Protein AF-L1J3K3-F1 (afdb_monomer_lite)

Secondary structure (DSSP, 8-state):
-HHHHHHHHHHH-TT-HHHHHHHHHHHHHHTTSHHHHHHHHHTTHHHHHHHHHHHTTT-HHHHHHHHHHHHHHHSSHHHHHHHHHTTHHHHHHHHHHHTTT-HHHHHHHHHHHHH-

Organism: Guillardia theta (strain CCMP2712) (NCBI:txid905079)

Structure (mmCIF, N/CA/C/O backbone):
data_AF-L1J3K3-F1
#
_entry.id   AF-L1J3K3-F1
#
loop_
_atom_site.group_PDB
_atom_site.id
_atom_site.type_symbol
_atom_site.label_atom_id
_atom_site.label_alt_id
_atom_site.label_comp_id
_atom_site.label_asym_id
_atom_site.label_entity_id
_atom_site.label_seq_id
_atom_site.pdbx_PDB_ins_code
_atom_site.Cartn_x
_atom_site.Cartn_y
_atom_site.Cartn_z
_atom_site.occupancy
_atom_site.B_iso_or_equiv
_atom_site.auth_seq_id
_atom_site.auth_comp_id
_atom_site.auth_asym_id
_atom_site.auth_atom_id
_atom_site.pdbx_PDB_model_num
ATOM 1 N N . GLY A 1 1 ? 3.357 10.739 -15.891 1.00 88.94 1 GLY A N 1
ATOM 2 C CA . GLY A 1 1 ? 2.806 9.642 -16.712 1.00 88.94 1 GLY A CA 1
ATOM 3 C C . GLY A 1 1 ? 1.614 9.034 -15.994 1.00 88.94 1 GLY A C 1
ATOM 4 O O . GLY A 1 1 ? 1.078 9.678 -15.102 1.00 88.94 1 GLY A O 1
ATOM 5 N N . GLY A 1 2 ? 1.170 7.833 -16.386 1.00 94.62 2 GLY A N 1
ATOM 6 C CA . GLY A 1 2 ? -0.031 7.211 -15.804 1.00 94.62 2 GLY A CA 1
ATOM 7 C C . GLY A 1 2 ? 0.090 6.905 -14.305 1.00 94.62 2 GLY A C 1
ATOM 8 O O . GLY A 1 2 ? -0.817 7.235 -13.551 1.00 94.62 2 GLY A O 1
ATOM 9 N N . ILE A 1 3 ? 1.225 6.347 -13.866 1.00 97.38 3 ILE A N 1
ATOM 10 C CA . ILE A 1 3 ? 1.494 6.057 -12.444 1.00 97.38 3 ILE A CA 1
ATOM 11 C C . ILE A 1 3 ? 1.494 7.349 -11.624 1.00 97.38 3 ILE A C 1
ATOM 13 O O . ILE A 1 3 ? 0.835 7.429 -10.593 1.00 97.38 3 ILE A O 1
ATOM 17 N N . GLU A 1 4 ? 2.194 8.373 -12.107 1.00 97.88 4 GLU A N 1
ATOM 18 C CA . GLU A 1 4 ? 2.329 9.646 -11.406 1.00 97.88 4 GLU A CA 1
ATOM 19 C C . GLU A 1 4 ? 0.966 10.345 -11.266 1.00 97.88 4 GLU A C 1
ATOM 21 O O . GLU A 1 4 ? 0.658 10.848 -10.192 1.00 97.88 4 GLU A O 1
ATOM 26 N N . ALA A 1 5 ? 0.111 10.284 -12.297 1.00 98.38 5 ALA A N 1
ATOM 27 C CA . ALA A 1 5 ? -1.246 10.833 -12.246 1.00 98.38 5 ALA A CA 1
ATOM 28 C C . ALA A 1 5 ? -2.157 10.091 -11.248 1.00 98.38 5 ALA A C 1
ATOM 30 O O . ALA A 1 5 ? -2.975 10.718 -10.578 1.00 98.38 5 ALA A O 1
ATOM 31 N N . ILE A 1 6 ? -2.014 8.765 -11.117 1.00 98.38 6 ILE A N 1
ATOM 32 C CA . ILE A 1 6 ? -2.757 7.978 -10.117 1.00 98.38 6 ILE A CA 1
ATOM 33 C C . ILE A 1 6 ? -2.329 8.383 -8.703 1.00 98.38 6 ILE A C 1
ATOM 35 O O . ILE A 1 6 ? -3.179 8.660 -7.859 1.00 98.38 6 ILE A O 1
ATOM 39 N N . VAL A 1 7 ? -1.018 8.449 -8.454 1.00 98.62 7 VAL A N 1
ATOM 40 C CA . VAL A 1 7 ? -0.475 8.836 -7.144 1.00 98.62 7 VAL A CA 1
ATOM 41 C C . VAL A 1 7 ? -0.864 10.275 -6.796 1.00 98.62 7 VAL A C 1
ATOM 43 O O . VAL A 1 7 ? -1.255 10.555 -5.664 1.00 98.62 7 VAL A O 1
ATOM 46 N N . GLU A 1 8 ? -0.821 11.186 -7.767 1.00 98.50 8 GLU A N 1
ATOM 47 C CA . GLU A 1 8 ? -1.282 12.562 -7.595 1.00 98.50 8 GLU A CA 1
ATOM 48 C C . GLU A 1 8 ? -2.773 12.622 -7.242 1.00 98.50 8 GLU A C 1
ATOM 50 O O . GLU A 1 8 ? -3.138 13.291 -6.279 1.00 98.50 8 GLU A O 1
ATOM 55 N N . ALA A 1 9 ? -3.633 11.869 -7.935 1.00 98.62 9 ALA A N 1
ATOM 56 C CA . ALA A 1 9 ? -5.056 11.810 -7.607 1.00 98.62 9 ALA A CA 1
ATOM 57 C C . ALA A 1 9 ? -5.302 11.293 -6.178 1.00 98.62 9 ALA A C 1
ATOM 59 O O . ALA A 1 9 ? -6.113 11.866 -5.450 1.00 98.62 9 ALA A O 1
ATOM 60 N N . MET A 1 10 ? -4.576 10.261 -5.736 1.00 98.62 10 MET A N 1
ATOM 61 C CA . MET A 1 10 ? -4.660 9.778 -4.351 1.00 98.62 10 MET A CA 1
ATOM 62 C C . MET A 1 10 ? -4.250 10.860 -3.340 1.00 98.62 10 MET A C 1
ATOM 64 O O . MET A 1 10 ? -4.893 10.994 -2.302 1.00 98.62 10 MET A O 1
ATOM 68 N N . ARG A 1 11 ? 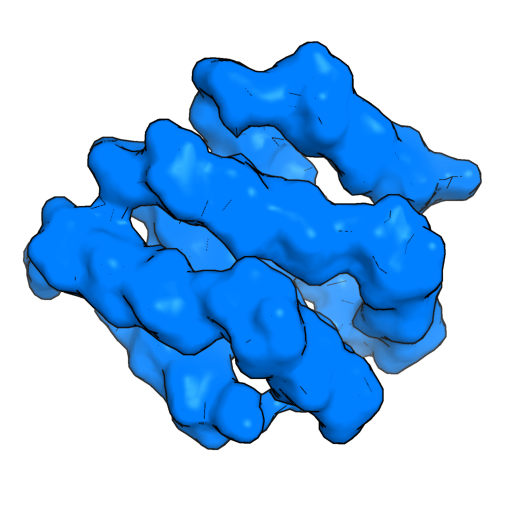-3.233 11.674 -3.646 1.00 98.50 11 ARG A N 1
ATOM 69 C CA . ARG A 1 11 ? -2.803 12.786 -2.778 1.00 98.50 11 ARG A CA 1
ATOM 70 C C . ARG A 1 11 ? -3.761 13.975 -2.786 1.00 98.50 11 ARG A C 1
ATOM 72 O O . ARG A 1 11 ? -3.915 14.619 -1.755 1.00 98.50 11 ARG A O 1
ATOM 79 N N . LEU A 1 12 ? -4.382 14.281 -3.926 1.00 98.56 12 LEU A N 1
ATOM 80 C CA . LEU A 1 12 ? -5.339 15.386 -4.063 1.00 98.56 12 LEU A CA 1
ATOM 81 C C . LEU A 1 12 ? -6.679 15.086 -3.387 1.00 98.56 12 LEU A C 1
ATOM 83 O O . LEU A 1 12 ? -7.357 16.006 -2.936 1.00 98.56 12 LEU A O 1
ATOM 87 N N . TYR A 1 13 ? -7.051 13.809 -3.295 1.00 98.44 13 TYR A N 1
ATOM 88 C CA . TYR A 1 13 ? -8.307 13.374 -2.691 1.00 98.44 13 TYR A CA 1
ATOM 89 C C . TYR A 1 13 ? -8.068 12.369 -1.552 1.00 98.44 13 TYR A C 1
ATOM 91 O O . TYR A 1 13 ? -8.561 11.234 -1.610 1.00 98.44 13 TYR A O 1
ATOM 99 N N . PRO A 1 14 ? -7.333 12.768 -0.496 1.00 98.25 14 PRO A N 1
ATOM 100 C CA . PRO A 1 14 ? -6.921 11.861 0.571 1.00 98.25 14 PRO A CA 1
ATOM 101 C C . PRO A 1 14 ? -8.118 11.320 1.360 1.00 98.25 14 PRO A C 1
ATOM 103 O O . PRO A 1 14 ? -8.094 10.176 1.802 1.00 98.25 14 PRO A O 1
ATOM 106 N N . ASP A 1 15 ? -9.203 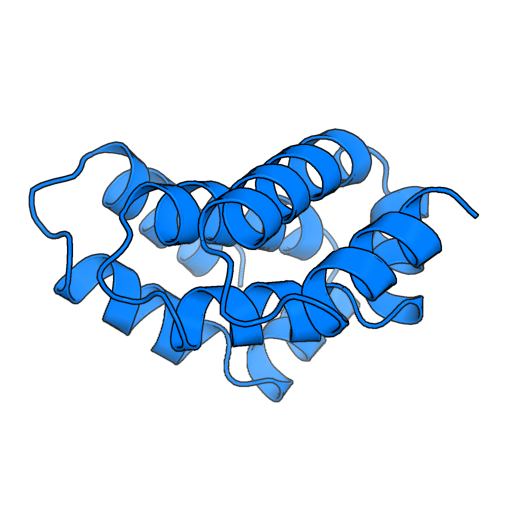12.091 1.465 1.00 98.25 15 ASP A N 1
ATOM 107 C CA . ASP A 1 15 ? -10.404 11.725 2.227 1.00 98.25 15 ASP A CA 1
ATOM 108 C C . ASP A 1 15 ? -11.443 10.951 1.395 1.00 98.25 15 ASP A C 1
ATOM 110 O O . ASP A 1 15 ? -12.472 10.514 1.909 1.00 98.25 15 ASP A O 1
ATOM 114 N N . SER A 1 16 ? -11.191 10.736 0.099 1.00 98.62 16 SER A N 1
ATOM 115 C CA . SER A 1 16 ? -12.088 9.964 -0.765 1.00 98.62 16 SER A CA 1
ATOM 116 C C . SER A 1 16 ? -11.718 8.484 -0.748 1.00 98.62 16 SER A C 1
ATOM 118 O O . SER A 1 16 ? -10.881 8.034 -1.532 1.00 98.62 16 SER A O 1
ATOM 120 N N . ALA A 1 17 ? -12.391 7.699 0.098 1.00 98.31 17 ALA A N 1
ATOM 121 C CA . ALA A 1 17 ? -12.177 6.251 0.187 1.00 98.31 17 ALA A CA 1
ATOM 122 C C . ALA A 1 17 ? -12.301 5.544 -1.178 1.00 98.31 17 ALA A C 1
ATOM 124 O O . ALA A 1 17 ? -11.550 4.618 -1.478 1.00 98.31 17 ALA A O 1
ATOM 125 N N . SER A 1 18 ? -13.209 6.007 -2.045 1.00 98.50 18 SER A N 1
ATOM 126 C CA . SER A 1 18 ? -13.365 5.477 -3.404 1.00 98.50 18 SER A CA 1
ATOM 127 C C . SER A 1 18 ? -12.128 5.709 -4.271 1.00 98.50 18 SER A C 1
ATOM 129 O O . SER A 1 18 ? -11.722 4.794 -4.986 1.00 98.50 18 SER A O 1
ATOM 131 N N . ILE A 1 19 ? -11.517 6.898 -4.202 1.00 98.56 19 ILE A N 1
ATOM 132 C CA . ILE A 1 19 ? -10.289 7.203 -4.951 1.00 98.56 19 ILE A CA 1
ATOM 133 C C . ILE A 1 19 ? -9.116 6.411 -4.381 1.00 98.56 19 ILE A C 1
ATOM 135 O O . ILE A 1 19 ? -8.385 5.809 -5.160 1.00 98.56 19 ILE A O 1
ATOM 139 N N . GLN A 1 20 ? -8.982 6.328 -3.054 1.00 98.75 20 GLN A N 1
ATOM 140 C CA . GLN A 1 20 ? -7.924 5.529 -2.428 1.00 98.75 20 GLN A CA 1
ATOM 141 C C . GLN A 1 20 ? -8.025 4.054 -2.828 1.00 98.75 20 GLN A C 1
ATOM 143 O O . GLN A 1 20 ? -7.058 3.467 -3.304 1.00 98.75 20 GLN A O 1
ATOM 148 N N . ARG A 1 21 ? -9.223 3.466 -2.740 1.00 98.56 21 ARG A N 1
ATOM 149 C CA . ARG A 1 21 ? -9.468 2.071 -3.125 1.00 98.56 21 ARG A CA 1
ATOM 150 C C . ARG A 1 21 ? -9.157 1.809 -4.602 1.00 98.56 21 ARG A C 1
ATOM 152 O O . ARG A 1 21 ? -8.508 0.816 -4.924 1.00 98.56 21 ARG A O 1
ATOM 159 N N . LEU A 1 22 ? -9.629 2.672 -5.506 1.00 98.38 22 LEU A N 1
ATOM 160 C CA . LEU A 1 22 ? -9.378 2.528 -6.946 1.00 98.38 22 LEU A CA 1
ATOM 161 C C . LEU A 1 22 ? -7.902 2.750 -7.295 1.00 98.38 22 LEU A C 1
ATOM 163 O O . LEU A 1 22 ? -7.362 2.022 -8.128 1.00 98.38 22 LEU A O 1
ATOM 167 N N . GLY A 1 23 ? -7.252 3.714 -6.643 1.00 98.44 23 GLY A N 1
ATOM 168 C CA . GLY A 1 23 ? -5.818 3.960 -6.751 1.00 98.44 23 GLY A CA 1
ATOM 169 C C . GLY A 1 23 ? -5.020 2.723 -6.352 1.00 98.44 23 GLY A C 1
ATOM 170 O O . GLY A 1 23 ? -4.283 2.191 -7.179 1.00 98.44 23 GLY A O 1
ATOM 171 N N . ASN A 1 24 ? -5.269 2.187 -5.154 1.00 98.38 24 ASN A N 1
ATOM 172 C CA . ASN A 1 24 ? -4.640 0.963 -4.652 1.00 98.38 24 ASN A CA 1
ATOM 173 C C . ASN A 1 24 ? -4.823 -0.217 -5.620 1.00 98.38 24 ASN A C 1
ATOM 175 O O . ASN A 1 24 ? -3.847 -0.847 -6.026 1.00 98.38 24 ASN A O 1
ATOM 179 N N . GLY A 1 25 ? -6.057 -0.477 -6.069 1.00 97.62 25 GLY A N 1
ATOM 180 C CA . GLY A 1 25 ? -6.338 -1.562 -7.014 1.00 97.62 25 GLY A CA 1
ATOM 181 C C . GLY A 1 25 ? -5.643 -1.386 -8.371 1.00 97.62 25 GLY A C 1
ATOM 182 O O . GLY A 1 25 ? -5.147 -2.352 -8.952 1.00 97.62 25 GLY A O 1
ATOM 183 N N . THR A 1 26 ? -5.549 -0.150 -8.868 1.00 98.06 26 THR A N 1
ATOM 184 C CA . THR A 1 26 ? -4.850 0.143 -10.128 1.00 98.06 26 THR A CA 1
ATOM 185 C C . THR A 1 26 ? -3.344 -0.049 -9.974 1.00 98.06 26 THR A C 1
ATOM 187 O O . THR A 1 26 ? -2.726 -0.709 -10.809 1.00 98.06 26 THR A O 1
ATOM 190 N N . LEU A 1 27 ? -2.754 0.465 -8.891 1.00 97.94 27 LEU A N 1
ATOM 191 C CA . LEU A 1 27 ? -1.328 0.314 -8.606 1.00 97.94 27 LEU A CA 1
ATOM 192 C C . LEU A 1 27 ? -0.947 -1.159 -8.433 1.00 97.94 27 LEU A C 1
ATOM 194 O O . LEU A 1 27 ? 0.008 -1.593 -9.070 1.00 97.94 27 LEU A O 1
ATOM 198 N N . ARG A 1 28 ? -1.739 -1.950 -7.696 1.00 97.44 28 ARG A N 1
ATOM 199 C CA . ARG A 1 28 ? -1.567 -3.410 -7.580 1.00 97.44 28 ARG A CA 1
ATOM 200 C C . ARG A 1 28 ? -1.448 -4.090 -8.946 1.00 97.44 28 ARG A C 1
ATOM 202 O O . ARG A 1 28 ? -0.583 -4.941 -9.140 1.00 97.44 28 ARG A O 1
ATOM 209 N N . ASN A 1 29 ? -2.323 -3.740 -9.889 1.00 96.75 29 ASN A N 1
ATOM 210 C CA . ASN A 1 29 ? -2.318 -4.346 -11.221 1.00 96.75 29 ASN A CA 1
ATOM 211 C C . ASN A 1 29 ? -1.091 -3.928 -12.044 1.00 96.75 29 ASN A C 1
ATOM 213 O O . ASN A 1 29 ? -0.582 -4.717 -12.836 1.00 96.75 29 ASN A O 1
ATOM 217 N N . LEU A 1 30 ? -0.595 -2.704 -11.860 1.00 94.88 30 LEU A N 1
ATOM 218 C CA . LEU A 1 30 ? 0.595 -2.226 -12.564 1.00 94.88 30 LEU A CA 1
ATOM 219 C C . LEU A 1 30 ? 1.887 -2.837 -12.007 1.00 94.88 30 LEU A C 1
ATOM 221 O O . LEU A 1 30 ? 2.815 -3.075 -12.780 1.00 94.88 30 LEU A O 1
ATOM 225 N N . THR A 1 31 ? 1.943 -3.119 -10.703 1.00 95.06 31 THR A N 1
ATOM 226 C CA . THR A 1 31 ? 3.149 -3.574 -9.989 1.00 95.06 31 THR A CA 1
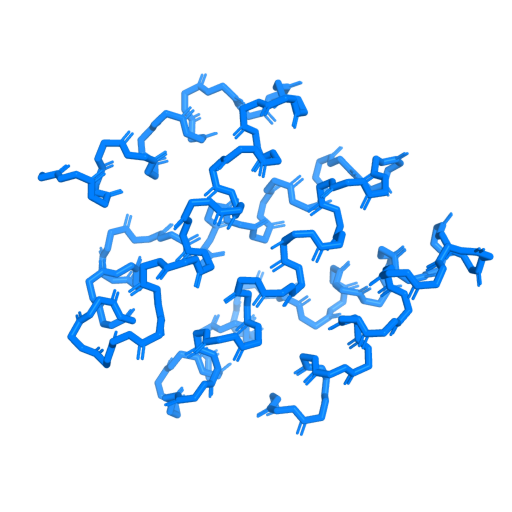ATOM 227 C C . THR A 1 31 ? 3.453 -5.066 -10.128 1.00 95.06 31 THR A C 1
ATOM 229 O O . THR A 1 31 ? 4.426 -5.541 -9.551 1.00 95.06 31 THR A O 1
ATOM 232 N N . TYR A 1 32 ? 2.716 -5.804 -10.967 1.00 92.12 32 TYR A N 1
ATOM 233 C CA . TYR A 1 32 ? 3.160 -7.122 -11.452 1.00 92.12 32 TYR A CA 1
ATOM 234 C C . TYR A 1 32 ? 4.426 -7.043 -12.324 1.00 92.12 32 TYR A C 1
ATOM 236 O O . TYR A 1 32 ? 5.095 -8.051 -12.524 1.00 92.12 32 TYR A O 1
ATOM 244 N N . ASN A 1 33 ? 4.757 -5.858 -12.849 1.00 91.19 33 ASN A N 1
ATOM 245 C CA . ASN A 1 33 ? 5.978 -5.604 -13.606 1.00 91.19 33 ASN A CA 1
ATOM 246 C C . ASN A 1 33 ? 7.017 -4.879 -12.733 1.00 91.19 33 ASN A C 1
ATOM 248 O O . ASN A 1 33 ? 6.713 -3.831 -12.160 1.00 91.19 33 ASN A O 1
ATOM 252 N N . ASP A 1 34 ? 8.251 -5.385 -12.691 1.00 88.81 34 ASP A N 1
ATOM 253 C CA . ASP A 1 34 ? 9.336 -4.838 -11.863 1.00 88.81 34 ASP A CA 1
ATOM 254 C C . ASP A 1 34 ? 9.666 -3.371 -12.168 1.00 88.81 34 ASP A C 1
ATOM 256 O O . ASP A 1 34 ? 9.870 -2.573 -11.253 1.00 88.81 34 ASP A O 1
ATOM 260 N N . VAL A 1 35 ? 9.622 -2.968 -13.442 1.00 92.75 35 VAL A N 1
ATOM 261 C CA . VAL A 1 35 ? 9.850 -1.570 -13.847 1.00 92.75 35 VAL A CA 1
ATOM 262 C C . VAL A 1 35 ? 8.798 -0.656 -13.224 1.00 92.75 35 VAL A C 1
ATOM 264 O O . VAL A 1 35 ? 9.099 0.453 -12.782 1.00 92.75 35 VAL A O 1
ATOM 267 N N . HIS A 1 36 ? 7.546 -1.110 -13.158 1.00 95.50 36 HIS A N 1
ATOM 268 C CA . HIS A 1 36 ? 6.481 -0.327 -12.546 1.00 95.50 36 HIS A CA 1
ATOM 269 C C . HIS A 1 36 ? 6.605 -0.267 -11.025 1.00 95.50 36 HIS A C 1
ATOM 271 O O . HIS A 1 36 ? 6.259 0.768 -10.464 1.00 95.50 36 HIS A O 1
ATOM 277 N N . LYS A 1 37 ? 7.145 -1.296 -10.357 1.00 96.94 37 LYS A N 1
ATOM 278 C CA . LYS A 1 37 ? 7.417 -1.242 -8.909 1.00 96.94 37 LYS A CA 1
ATOM 279 C C . LYS A 1 37 ? 8.347 -0.075 -8.566 1.00 96.94 37 LYS A C 1
ATOM 281 O O . LYS A 1 37 ? 8.005 0.744 -7.716 1.00 96.94 37 LYS A O 1
ATOM 286 N N . GLY A 1 38 ? 9.470 0.044 -9.282 1.00 96.44 38 GLY A N 1
ATOM 287 C CA . GLY A 1 38 ? 10.422 1.146 -9.104 1.00 96.44 38 GLY A CA 1
ATOM 288 C C . GLY A 1 38 ? 9.795 2.515 -9.381 1.00 96.44 38 GLY A C 1
ATOM 289 O O . GLY A 1 38 ? 9.920 3.431 -8.572 1.00 96.44 38 GLY A O 1
ATOM 290 N N . ARG A 1 39 ? 9.014 2.637 -10.463 1.00 97.44 39 ARG A N 1
ATOM 291 C CA . ARG A 1 39 ? 8.321 3.893 -10.798 1.00 97.44 39 ARG A CA 1
ATOM 292 C C . ARG A 1 39 ? 7.260 4.298 -9.778 1.00 97.44 39 ARG A C 1
ATOM 294 O O . ARG A 1 39 ? 7.095 5.485 -9.518 1.00 97.44 39 ARG A O 1
ATOM 301 N N . VAL A 1 40 ? 6.530 3.341 -9.204 1.00 98.25 40 VAL A N 1
ATOM 302 C CA . VAL A 1 40 ? 5.563 3.622 -8.132 1.00 98.25 40 VAL A CA 1
ATOM 303 C C . VAL A 1 40 ? 6.286 4.132 -6.888 1.00 98.25 40 VAL A C 1
ATOM 305 O O . VAL A 1 40 ? 5.843 5.131 -6.323 1.00 98.25 40 VAL A O 1
ATOM 308 N N . ARG A 1 41 ? 7.414 3.521 -6.497 1.00 97.88 41 ARG A N 1
ATOM 309 C CA . ARG A 1 41 ? 8.264 4.035 -5.410 1.00 97.88 41 ARG A CA 1
ATOM 310 C C . ARG A 1 41 ? 8.742 5.459 -5.705 1.00 97.88 41 ARG A C 1
ATOM 312 O O . ARG A 1 41 ? 8.552 6.338 -4.877 1.00 97.88 41 ARG A O 1
ATOM 319 N N . GLU A 1 42 ? 9.311 5.707 -6.881 1.00 97.88 42 GLU A N 1
ATOM 320 C CA . GLU A 1 42 ? 9.847 7.024 -7.268 1.00 97.88 42 GLU A CA 1
ATOM 321 C C . GLU A 1 42 ? 8.773 8.119 -7.339 1.00 97.88 42 GLU A C 1
ATOM 323 O O . GLU A 1 42 ? 9.032 9.268 -6.990 1.00 97.88 42 GLU A O 1
ATOM 328 N N . ALA A 1 43 ? 7.543 7.771 -7.727 1.00 98.12 43 ALA A N 1
ATOM 329 C CA . ALA A 1 43 ? 6.400 8.684 -7.683 1.00 98.12 43 ALA A CA 1
ATOM 330 C C . ALA A 1 43 ? 5.903 8.970 -6.246 1.00 98.12 43 ALA A C 1
ATOM 332 O O . ALA A 1 43 ? 5.051 9.841 -6.036 1.00 98.12 43 ALA A O 1
ATOM 333 N N . GLY A 1 44 ? 6.418 8.247 -5.249 1.00 98.44 44 GLY A N 1
ATOM 334 C CA . GLY A 1 44 ? 5.987 8.247 -3.852 1.00 98.44 44 GLY A CA 1
ATOM 335 C C . GLY A 1 44 ? 4.613 7.596 -3.644 1.00 98.44 44 GLY A C 1
ATOM 336 O O . GLY A 1 44 ? 3.773 8.081 -2.879 1.00 98.44 44 GLY A O 1
ATOM 337 N N . GLY A 1 45 ? 4.333 6.551 -4.424 1.00 98.69 45 GLY A N 1
ATOM 338 C CA . GLY A 1 45 ? 3.096 5.785 -4.345 1.00 98.69 45 GLY A CA 1
ATOM 339 C C . GLY A 1 45 ? 3.015 4.904 -3.100 1.00 98.69 45 GLY A C 1
ATOM 340 O O . GLY A 1 45 ? 1.915 4.695 -2.605 1.00 98.69 45 GLY A O 1
ATOM 341 N N . ILE A 1 46 ? 4.148 4.446 -2.552 1.00 98.75 46 ILE A N 1
ATOM 342 C CA . ILE A 1 46 ? 4.178 3.674 -1.295 1.00 98.75 46 ILE A CA 1
ATOM 343 C C . ILE A 1 46 ? 3.624 4.526 -0.147 1.00 98.75 46 ILE A C 1
ATOM 345 O O . ILE A 1 46 ? 2.734 4.092 0.581 1.00 98.75 46 ILE A O 1
ATOM 349 N N . GLU A 1 47 ? 4.082 5.772 -0.044 1.00 98.75 47 GLU A N 1
ATOM 350 C CA . GLU A 1 47 ? 3.601 6.759 0.917 1.00 98.75 47 GLU A CA 1
ATOM 351 C C . GLU A 1 47 ? 2.109 7.005 0.727 1.00 98.75 47 GLU A C 1
ATOM 353 O O . GLU A 1 47 ? 1.365 6.967 1.698 1.00 98.75 47 GLU A O 1
ATOM 358 N N . ALA A 1 48 ? 1.657 7.212 -0.514 1.00 98.81 48 ALA A N 1
ATOM 359 C CA . ALA A 1 48 ? 0.245 7.457 -0.800 1.00 98.81 48 ALA A CA 1
ATOM 360 C C . ALA A 1 48 ? -0.651 6.271 -0.401 1.00 98.81 48 ALA A C 1
ATOM 362 O O . ALA A 1 48 ? -1.720 6.487 0.167 1.00 98.81 48 ALA A O 1
ATOM 363 N N . ILE A 1 49 ? -0.213 5.031 -0.649 1.00 98.81 49 ILE A N 1
ATOM 364 C CA . ILE A 1 49 ? -0.952 3.825 -0.248 1.00 98.81 49 ILE A CA 1
ATOM 365 C C . ILE A 1 49 ? -1.045 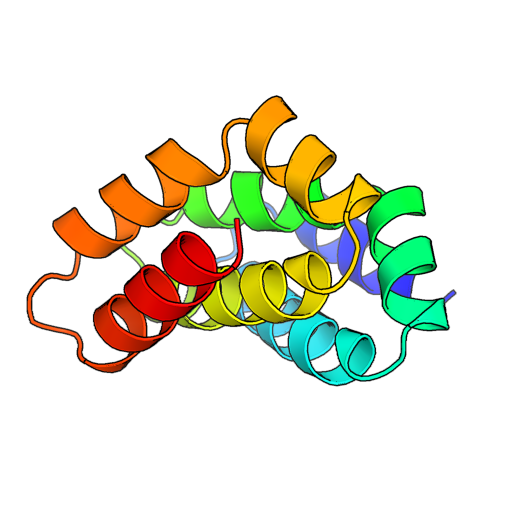3.743 1.281 1.00 98.81 49 ILE A C 1
ATOM 367 O O . ILE A 1 49 ? -2.145 3.607 1.816 1.00 98.81 49 ILE A O 1
ATOM 371 N N . VAL A 1 50 ? 0.082 3.870 1.992 1.00 98.81 50 VAL A N 1
ATOM 372 C CA . VAL A 1 50 ? 0.123 3.779 3.465 1.00 98.81 50 VAL A CA 1
ATOM 373 C C . VAL A 1 50 ? -0.694 4.899 4.115 1.00 98.81 50 VAL A C 1
ATOM 375 O O . VAL A 1 50 ? -1.446 4.665 5.058 1.00 98.81 50 VAL A O 1
ATOM 378 N N . ASP A 1 51 ? -0.598 6.115 3.586 1.00 98.69 51 ASP A N 1
ATOM 379 C CA . ASP A 1 51 ? -1.318 7.294 4.065 1.00 98.69 51 ASP A CA 1
ATOM 380 C C . ASP A 1 51 ? -2.841 7.178 3.847 1.00 98.69 51 ASP A C 1
ATOM 382 O O . ASP A 1 51 ? -3.638 7.540 4.723 1.00 98.69 51 ASP A O 1
ATOM 386 N N . GLY A 1 52 ? -3.246 6.604 2.708 1.00 98.75 52 GLY A N 1
ATOM 387 C CA . GLY A 1 52 ? -4.632 6.263 2.398 1.00 98.75 52 GLY A CA 1
ATOM 388 C C . GLY A 1 52 ? -5.181 5.162 3.308 1.00 98.75 52 GLY A C 1
ATOM 389 O O . GLY A 1 52 ? -6.267 5.318 3.866 1.00 98.75 52 GLY A O 1
ATOM 390 N N . MET A 1 53 ? -4.425 4.082 3.527 1.00 98.81 53 MET A N 1
ATOM 391 C CA . MET A 1 53 ? -4.807 3.021 4.469 1.00 98.81 53 MET A CA 1
ATOM 392 C C . MET A 1 53 ? -4.965 3.564 5.893 1.00 98.81 53 MET A C 1
ATOM 394 O O . MET A 1 53 ? -5.973 3.284 6.537 1.00 98.81 53 MET A O 1
ATOM 398 N N . ARG A 1 54 ? -4.042 4.413 6.358 1.00 98.69 54 ARG A N 1
ATOM 399 C CA . ARG A 1 54 ? -4.109 5.024 7.693 1.00 98.69 54 ARG A CA 1
ATOM 400 C C . ARG A 1 54 ? -5.354 5.898 7.879 1.00 98.69 54 ARG A C 1
ATOM 402 O O . ARG A 1 54 ? -6.026 5.799 8.901 1.00 98.69 54 ARG A O 1
ATOM 409 N N . ARG A 1 55 ? -5.699 6.742 6.897 1.00 98.62 55 ARG A N 1
ATOM 410 C CA . ARG A 1 55 ? -6.911 7.593 6.958 1.00 98.62 55 ARG A CA 1
ATOM 411 C C . ARG A 1 55 ? -8.203 6.794 6.928 1.00 98.62 55 ARG A C 1
ATOM 413 O O . ARG A 1 55 ? -9.177 7.174 7.570 1.00 98.62 55 ARG A O 1
ATOM 420 N N . HIS A 1 56 ? -8.213 5.702 6.173 1.00 98.62 56 HIS A N 1
ATOM 421 C CA . HIS A 1 56 ? -9.406 4.899 5.924 1.00 98.62 56 HIS A CA 1
ATOM 422 C C . HIS A 1 56 ? -9.334 3.553 6.637 1.00 98.62 56 HIS A C 1
ATOM 424 O O . HIS A 1 56 ? -9.739 2.533 6.075 1.00 98.62 56 HIS A O 1
ATOM 430 N N . VAL A 1 57 ? -8.852 3.539 7.885 1.00 98.62 57 VAL A N 1
ATOM 431 C CA . VAL A 1 57 ? -8.748 2.315 8.699 1.00 98.62 57 VAL A CA 1
ATOM 432 C C . VAL A 1 57 ? -10.087 1.579 8.800 1.00 98.62 57 VAL A C 1
ATOM 434 O O . VAL A 1 57 ? -10.129 0.362 8.707 1.00 98.62 57 VAL A O 1
ATOM 437 N N . GLY A 1 58 ? -11.210 2.305 8.858 1.00 98.25 58 GLY A N 1
ATOM 438 C CA . GLY A 1 58 ? -12.561 1.732 8.886 1.00 98.25 58 GLY A CA 1
ATOM 439 C C . GLY A 1 58 ? -13.109 1.248 7.534 1.00 98.25 58 GLY A C 1
ATOM 440 O O . GLY A 1 58 ? -14.238 0.770 7.483 1.00 98.25 58 GLY A O 1
ATOM 441 N N . ASN A 1 59 ? -12.362 1.368 6.431 1.00 98.75 59 ASN A N 1
ATOM 442 C CA . ASN A 1 59 ? -12.812 0.948 5.103 1.00 98.75 59 ASN A CA 1
ATOM 443 C C . ASN A 1 59 ? -12.091 -0.326 4.645 1.00 98.75 59 ASN A C 1
ATOM 445 O O . ASN A 1 59 ? -10.955 -0.262 4.175 1.00 98.75 59 ASN A O 1
ATOM 449 N N . ALA A 1 60 ? -12.783 -1.466 4.709 1.00 98.62 60 ALA A N 1
ATOM 450 C CA . ALA A 1 60 ? -12.209 -2.764 4.354 1.00 98.62 60 ALA A CA 1
ATOM 451 C C . ALA A 1 60 ? -11.633 -2.802 2.930 1.00 98.62 60 ALA A C 1
ATOM 453 O O . ALA A 1 60 ? -10.548 -3.327 2.720 1.00 98.62 60 ALA A O 1
ATOM 454 N N . GLY A 1 61 ? -12.300 -2.169 1.959 1.00 98.56 61 GLY A N 1
ATOM 455 C CA . GLY A 1 61 ? -11.816 -2.134 0.580 1.00 98.56 61 GLY A CA 1
ATOM 456 C C . GLY A 1 61 ? -10.500 -1.367 0.428 1.00 98.56 61 GLY A C 1
ATOM 457 O O . GLY A 1 61 ? -9.638 -1.783 -0.341 1.00 98.56 61 GLY A O 1
ATOM 458 N N . VAL A 1 62 ? -10.312 -0.254 1.144 1.00 98.88 62 VAL A N 1
ATOM 459 C CA . VAL A 1 62 ? -9.025 0.462 1.123 1.00 98.88 62 VAL A CA 1
ATOM 460 C C . VAL A 1 62 ? -7.926 -0.391 1.758 1.00 98.88 62 VAL A C 1
ATOM 462 O O . VAL A 1 62 ? -6.836 -0.450 1.188 1.00 98.88 62 VAL A O 1
ATOM 465 N N . GLN A 1 63 ? -8.221 -1.075 2.870 1.00 98.88 63 GLN A N 1
ATOM 466 C CA . GLN A 1 63 ? -7.268 -1.961 3.546 1.00 98.88 63 GLN A CA 1
ATOM 467 C C . GLN A 1 63 ? -6.873 -3.153 2.667 1.00 98.88 63 GLN A C 1
ATOM 469 O O . GLN A 1 63 ? -5.691 -3.368 2.429 1.00 98.88 63 GLN A O 1
ATOM 474 N N . GLU A 1 64 ? -7.849 -3.878 2.120 1.00 98.75 64 GLU A N 1
ATOM 475 C CA . GLU A 1 64 ? -7.6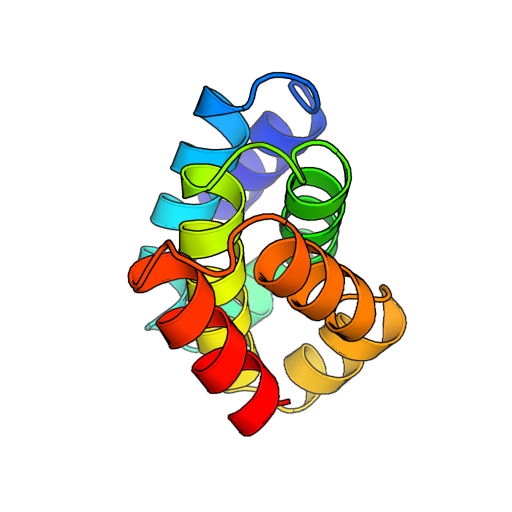39 -5.052 1.268 1.00 98.75 64 GLU A CA 1
ATOM 476 C C . GLU A 1 64 ? -6.768 -4.712 0.053 1.00 98.75 64 GLU A C 1
ATOM 478 O O . GLU A 1 64 ? -5.702 -5.294 -0.156 1.00 98.75 64 GLU A O 1
ATOM 483 N N . TRP A 1 65 ? -7.190 -3.720 -0.739 1.00 98.69 65 TRP A N 1
ATOM 484 C CA . TRP A 1 65 ? -6.471 -3.360 -1.958 1.00 98.69 65 TRP A CA 1
ATOM 485 C C . TRP A 1 65 ? -5.144 -2.661 -1.667 1.00 98.69 65 TRP A C 1
ATOM 487 O O . TRP A 1 65 ? -4.211 -2.787 -2.460 1.00 98.69 65 TRP A O 1
ATOM 497 N N . GLY A 1 66 ? -5.049 -1.936 -0.550 1.00 98.75 66 GLY A N 1
ATOM 498 C CA . GLY A 1 66 ? -3.808 -1.323 -0.088 1.00 98.75 66 GLY A CA 1
ATOM 499 C C . GLY A 1 66 ? -2.763 -2.376 0.266 1.00 98.75 66 GLY A C 1
ATOM 500 O O . GLY A 1 66 ? -1.685 -2.378 -0.326 1.00 98.75 66 GLY A O 1
ATOM 501 N N . SER A 1 67 ? -3.114 -3.337 1.124 1.00 98.81 67 SER A N 1
ATOM 502 C CA . SER A 1 67 ? -2.254 -4.473 1.476 1.00 98.81 67 SER A CA 1
ATOM 503 C C . SER A 1 67 ? -1.849 -5.284 0.243 1.00 98.81 67 SER A C 1
ATOM 505 O O . SER A 1 67 ? -0.671 -5.591 0.064 1.00 98.81 67 SER A O 1
ATOM 507 N N . ALA A 1 68 ? -2.785 -5.551 -0.675 1.00 98.50 68 ALA A N 1
ATOM 508 C CA . ALA A 1 68 ? -2.485 -6.250 -1.925 1.00 98.50 68 ALA A CA 1
ATOM 509 C C . ALA A 1 68 ? -1.476 -5.488 -2.809 1.00 98.50 68 ALA A C 1
ATOM 511 O O . ALA A 1 68 ? -0.591 -6.096 -3.417 1.00 98.50 68 ALA A O 1
ATOM 512 N N . ALA A 1 69 ? -1.593 -4.158 -2.896 1.00 98.56 69 ALA A N 1
ATOM 513 C CA . ALA A 1 69 ? -0.652 -3.328 -3.644 1.00 98.56 69 ALA A CA 1
ATOM 514 C C . ALA A 1 69 ? 0.738 -3.313 -2.990 1.00 98.56 69 ALA A C 1
ATOM 516 O O . ALA A 1 69 ? 1.737 -3.479 -3.695 1.00 98.56 69 ALA A O 1
ATOM 517 N N . LEU A 1 70 ? 0.797 -3.160 -1.660 1.00 98.62 70 LEU A N 1
ATOM 518 C CA . LEU A 1 70 ? 2.045 -3.175 -0.893 1.00 98.62 70 LEU A CA 1
ATOM 519 C C . LEU A 1 70 ? 2.769 -4.517 -1.009 1.00 98.62 70 LEU A C 1
ATOM 521 O O . LEU A 1 70 ? 3.966 -4.519 -1.269 1.00 98.62 70 LEU A O 1
ATOM 525 N N . ARG A 1 71 ? 2.057 -5.648 -0.935 1.00 98.25 71 ARG A N 1
ATOM 526 C CA . ARG A 1 71 ? 2.636 -6.980 -1.171 1.00 98.25 71 ARG A CA 1
ATOM 527 C C . ARG A 1 71 ? 3.314 -7.067 -2.538 1.00 98.25 71 ARG A C 1
ATOM 529 O O . ARG A 1 71 ? 4.448 -7.513 -2.645 1.00 98.25 71 ARG A O 1
ATOM 536 N N . ASN A 1 72 ? 2.633 -6.635 -3.601 1.00 97.81 72 ASN A N 1
ATOM 537 C CA . ASN A 1 72 ? 3.219 -6.686 -4.941 1.00 97.81 72 ASN A CA 1
ATOM 538 C C . ASN A 1 72 ? 4.463 -5.794 -5.057 1.00 97.81 72 ASN A C 1
ATOM 540 O O . ASN A 1 72 ? 5.430 -6.162 -5.723 1.00 97.81 72 ASN A O 1
ATOM 544 N N . LEU A 1 73 ? 4.442 -4.627 -4.411 1.00 97.94 73 LEU A N 1
ATOM 545 C CA . LEU A 1 73 ? 5.587 -3.723 -4.348 1.00 97.94 73 LEU A CA 1
ATOM 546 C C . LEU A 1 73 ? 6.754 -4.318 -3.561 1.00 97.94 73 LEU A C 1
ATOM 548 O O . LEU A 1 73 ? 7.892 -4.115 -3.978 1.00 97.94 73 LEU A O 1
ATOM 552 N N . ALA A 1 74 ? 6.471 -5.064 -2.492 1.00 97.56 74 ALA A N 1
ATOM 553 C CA . ALA A 1 74 ? 7.451 -5.683 -1.610 1.00 97.56 74 ALA A CA 1
ATOM 554 C C . ALA A 1 74 ? 8.292 -6.777 -2.291 1.00 97.56 74 ALA A C 1
ATOM 556 O O . ALA A 1 74 ? 9.346 -7.108 -1.783 1.00 97.56 74 ALA A O 1
ATOM 557 N N . TYR A 1 75 ? 7.972 -7.237 -3.505 1.00 96.19 75 TYR A N 1
ATOM 558 C CA . TYR A 1 75 ? 8.891 -8.053 -4.329 1.00 96.19 75 TYR A CA 1
ATOM 559 C C . TYR A 1 75 ? 10.122 -7.282 -4.873 1.00 96.19 75 TYR A C 1
ATOM 561 O O . TYR A 1 75 ? 10.578 -7.538 -5.987 1.00 96.19 75 TYR A O 1
ATOM 569 N N . SER A 1 76 ? 10.606 -6.281 -4.144 1.00 96.62 76 SER A N 1
ATOM 570 C CA . SER A 1 76 ? 11.839 -5.521 -4.361 1.00 96.62 76 SER A CA 1
ATOM 571 C C . SER A 1 76 ? 12.339 -5.110 -2.984 1.00 96.62 76 SER A C 1
ATOM 573 O O . SER A 1 76 ? 11.586 -4.502 -2.223 1.00 96.62 76 SER A O 1
ATOM 575 N N . ASP A 1 77 ? 13.593 -5.426 -2.674 1.00 96.81 77 ASP A N 1
ATOM 576 C CA . ASP A 1 77 ? 14.167 -5.183 -1.348 1.00 96.81 77 ASP A CA 1
ATOM 577 C C . ASP A 1 77 ? 14.131 -3.693 -0.983 1.00 96.81 77 ASP A C 1
ATOM 579 O O . ASP A 1 77 ? 13.731 -3.330 0.121 1.00 96.81 77 ASP A O 1
ATOM 583 N N . GLU A 1 78 ? 14.396 -2.805 -1.944 1.00 97.56 78 GLU A N 1
ATOM 584 C CA . GLU A 1 78 ? 14.315 -1.357 -1.725 1.00 97.56 78 GLU A CA 1
ATOM 585 C C . GLU A 1 78 ? 12.886 -0.897 -1.402 1.00 97.56 78 GLU A C 1
ATOM 587 O O . GLU A 1 78 ? 12.675 0.079 -0.682 1.00 97.56 78 GLU A O 1
ATOM 592 N N . ASN A 1 79 ? 11.878 -1.579 -1.948 1.00 98.19 79 ASN A N 1
ATOM 593 C CA . ASN A 1 79 ? 10.490 -1.291 -1.617 1.00 98.19 79 ASN A CA 1
ATOM 594 C C . ASN A 1 79 ? 10.107 -1.858 -0.247 1.00 98.19 79 ASN A C 1
ATOM 596 O O . ASN A 1 79 ? 9.337 -1.197 0.445 1.00 98.19 79 ASN A O 1
ATOM 600 N N . LYS A 1 80 ? 10.635 -3.022 0.164 1.00 98.38 80 LYS A N 1
ATOM 601 C CA . LYS A 1 80 ? 10.430 -3.562 1.524 1.00 98.38 80 LYS A CA 1
ATOM 602 C C . LYS A 1 80 ? 10.927 -2.572 2.568 1.00 98.38 80 LYS A C 1
ATOM 604 O O . LYS A 1 80 ? 10.162 -2.154 3.438 1.00 98.38 80 LYS A O 1
ATOM 609 N N . GLU A 1 81 ? 12.173 -2.126 2.404 1.00 98.19 81 GLU A N 1
ATOM 610 C CA . GLU A 1 81 ? 12.783 -1.098 3.248 1.00 98.19 81 GLU A CA 1
ATOM 611 C C . GLU A 1 81 ? 11.913 0.157 3.264 1.00 98.19 81 GLU A C 1
ATOM 613 O O . GLU A 1 81 ? 11.548 0.651 4.333 1.00 98.19 81 GLU A O 1
ATOM 618 N N . ARG A 1 82 ? 11.472 0.622 2.087 1.00 98.50 82 ARG A N 1
ATOM 619 C CA . ARG A 1 82 ? 10.652 1.829 2.016 1.00 98.50 82 ARG A CA 1
ATOM 620 C C . ARG A 1 82 ? 9.304 1.683 2.720 1.00 98.50 82 ARG A C 1
ATOM 622 O O . ARG A 1 82 ? 8.873 2.625 3.382 1.00 98.50 82 ARG A O 1
ATOM 629 N N . VAL A 1 83 ? 8.634 0.536 2.601 1.00 98.56 83 VAL A N 1
ATOM 630 C CA . VAL A 1 83 ? 7.370 0.260 3.306 1.00 98.56 83 VAL A CA 1
ATOM 631 C C . VAL A 1 83 ? 7.579 0.291 4.821 1.00 98.56 83 VAL A C 1
ATOM 633 O O . VAL A 1 83 ? 6.760 0.877 5.533 1.00 98.56 83 VAL A O 1
ATOM 636 N N . ALA A 1 84 ? 8.677 -0.279 5.321 1.00 97.88 84 ALA A N 1
ATOM 637 C CA . ALA A 1 84 ? 9.016 -0.228 6.740 1.00 97.88 84 ALA A CA 1
ATOM 638 C C . ALA A 1 84 ? 9.286 1.215 7.210 1.00 97.88 84 ALA A C 1
ATOM 640 O O . ALA A 1 84 ? 8.707 1.654 8.206 1.00 97.88 84 ALA A O 1
ATOM 641 N N . GLU A 1 85 ? 10.083 1.982 6.462 1.00 98.38 85 GLU A N 1
ATOM 642 C CA . GLU A 1 85 ? 10.441 3.372 6.785 1.00 98.38 85 GLU A CA 1
ATOM 643 C C . GLU A 1 85 ? 9.233 4.307 6.906 1.00 98.38 85 GLU A C 1
ATOM 645 O O . GLU A 1 85 ? 9.214 5.194 7.760 1.00 98.38 85 GLU A O 1
ATOM 650 N N . VAL A 1 86 ? 8.210 4.126 6.064 1.00 98.25 86 VAL A N 1
ATOM 651 C CA . VAL A 1 86 ? 7.003 4.975 6.083 1.00 98.25 86 VAL A CA 1
ATOM 652 C C . VAL A 1 86 ? 5.954 4.505 7.104 1.00 98.25 86 VAL A C 1
ATOM 654 O O . VAL A 1 86 ? 4.855 5.069 7.188 1.00 98.25 86 VAL A O 1
ATOM 657 N N . GLY A 1 87 ? 6.279 3.474 7.890 1.00 98.12 87 GLY A N 1
ATOM 658 C CA . GLY A 1 87 ? 5.396 2.895 8.897 1.00 98.12 87 GLY A CA 1
ATOM 659 C C . GLY A 1 87 ? 4.255 2.075 8.295 1.00 98.12 87 GLY A C 1
ATOM 660 O O . GLY A 1 87 ? 3.134 2.143 8.794 1.00 98.12 87 GLY A O 1
ATOM 661 N N . GLY A 1 88 ? 4.512 1.328 7.218 1.00 98.44 88 GLY A N 1
ATOM 662 C CA . GLY A 1 88 ? 3.519 0.467 6.575 1.00 98.44 88 GLY A CA 1
ATOM 663 C C . GLY A 1 88 ? 3.103 -0.732 7.431 1.00 98.44 88 GLY A C 1
ATOM 664 O O . GLY A 1 88 ? 1.917 -1.029 7.508 1.00 98.44 88 GLY A O 1
ATOM 665 N N . ILE A 1 89 ? 4.048 -1.366 8.139 1.00 98.62 89 ILE A N 1
ATOM 666 C CA . ILE A 1 89 ? 3.780 -2.526 9.014 1.00 98.62 89 ILE A CA 1
ATOM 667 C C . ILE A 1 89 ? 2.682 -2.233 10.055 1.00 98.62 89 ILE A C 1
ATOM 669 O O . ILE A 1 89 ? 1.681 -2.949 10.056 1.00 98.62 89 ILE A O 1
ATOM 673 N N . PRO A 1 90 ? 2.794 -1.195 10.913 1.00 98.69 90 PRO A N 1
ATOM 674 C CA . PRO A 1 90 ? 1.743 -0.915 11.891 1.00 98.69 90 PRO A CA 1
ATOM 675 C C . PRO A 1 90 ? 0.404 -0.572 11.229 1.00 98.69 90 PRO A C 1
ATOM 677 O O . PRO A 1 90 ? -0.630 -0.994 11.726 1.00 98.69 90 PRO A O 1
ATOM 680 N N . VAL A 1 91 ? 0.404 0.107 10.074 1.00 98.75 91 VAL A N 1
ATOM 681 C CA . VAL A 1 91 ? -0.835 0.432 9.343 1.00 98.75 91 VAL A CA 1
ATOM 682 C C . VAL A 1 91 ? -1.538 -0.825 8.822 1.00 98.75 91 VAL A C 1
ATOM 684 O O . VAL A 1 91 ? -2.761 -0.915 8.905 1.00 98.75 91 VAL A O 1
ATOM 687 N N . VAL A 1 92 ? -0.790 -1.812 8.319 1.00 98.81 92 VAL A N 1
ATOM 688 C CA . VAL A 1 92 ? -1.360 -3.106 7.910 1.00 98.81 92 VAL A CA 1
ATOM 689 C C . VAL A 1 92 ? -1.970 -3.824 9.114 1.00 98.81 92 VAL A C 1
ATOM 691 O O . VAL A 1 92 ? -3.105 -4.288 9.029 1.00 98.81 92 VAL A O 1
ATOM 694 N N . VAL A 1 93 ? -1.250 -3.880 10.239 1.00 98.81 93 VAL A N 1
ATOM 695 C CA . VAL A 1 93 ? -1.734 -4.532 11.467 1.00 98.81 93 VAL A CA 1
ATOM 696 C C . VAL A 1 93 ? -3.002 -3.852 11.989 1.00 98.81 93 VAL A C 1
ATOM 698 O O . VAL A 1 93 ? -3.988 -4.536 12.251 1.00 98.81 93 VAL A O 1
ATOM 701 N N . GLU A 1 94 ? -3.032 -2.520 12.063 1.00 98.69 94 GLU A N 1
ATOM 702 C CA . GLU A 1 94 ? -4.224 -1.753 12.454 1.00 98.69 94 GLU A CA 1
ATOM 703 C C . GLU A 1 94 ? -5.417 -2.035 11.525 1.00 98.69 94 GLU A C 1
ATOM 705 O O . GLU A 1 94 ? -6.544 -2.222 11.989 1.00 98.69 94 GLU A O 1
ATOM 710 N N . GLY A 1 95 ? -5.178 -2.126 10.211 1.00 98.75 95 GLY A N 1
ATOM 711 C CA . GLY A 1 95 ? -6.195 -2.516 9.234 1.00 98.75 95 GLY A CA 1
ATOM 712 C C . GLY A 1 95 ? -6.743 -3.925 9.482 1.00 98.75 95 GLY A C 1
ATOM 713 O O . GLY A 1 95 ? -7.959 -4.127 9.469 1.00 98.75 95 GLY A O 1
ATOM 714 N N . MET A 1 96 ? -5.873 -4.897 9.769 1.00 98.81 96 MET A N 1
ATOM 715 C CA . MET A 1 96 ? -6.282 -6.261 10.125 1.00 98.81 96 MET A CA 1
ATOM 716 C C . MET A 1 96 ? -7.073 -6.300 11.440 1.00 98.81 96 MET A C 1
ATOM 718 O O . MET A 1 96 ? -8.064 -7.022 11.544 1.00 98.81 96 MET A O 1
ATOM 722 N N . GLU A 1 97 ? -6.685 -5.513 12.442 1.00 98.75 97 GLU A N 1
ATOM 723 C CA . GLU A 1 97 ? -7.397 -5.432 13.720 1.00 98.75 97 GLU A CA 1
ATOM 724 C C . GLU A 1 97 ? -8.777 -4.783 13.593 1.00 98.75 97 GLU A C 1
ATOM 726 O O . GLU A 1 97 ? -9.715 -5.204 14.274 1.00 98.75 97 GLU A O 1
ATOM 731 N N . ALA A 1 98 ? -8.917 -3.787 12.717 1.00 98.62 98 ALA A N 1
ATOM 732 C CA . ALA A 1 98 ? -10.191 -3.133 12.442 1.00 98.62 98 ALA A CA 1
ATOM 733 C C . ALA A 1 98 ? -11.170 -4.034 11.665 1.00 98.62 98 ALA A C 1
ATOM 735 O O . ALA A 1 98 ? -12.382 -3.861 11.792 1.00 98.62 98 ALA A O 1
ATOM 736 N N . HIS A 1 99 ? -10.665 -5.013 10.901 1.00 98.50 99 HIS A N 1
ATOM 737 C CA . HIS A 1 99 ? -11.458 -5.875 10.009 1.00 98.50 99 HIS A CA 1
ATOM 738 C C . HIS A 1 99 ? -11.193 -7.370 10.229 1.00 98.50 99 HIS A C 1
ATOM 740 O O . HIS A 1 99 ? -10.917 -8.115 9.287 1.00 98.50 99 HIS A O 1
ATOM 746 N N . ARG A 1 100 ? -11.290 -7.830 11.482 1.00 98.38 100 ARG A N 1
ATOM 747 C CA . ARG A 1 100 ? -10.980 -9.221 11.886 1.00 98.38 100 ARG A CA 1
ATOM 748 C C . ARG A 1 100 ? -11.783 -10.298 11.156 1.00 98.38 100 ARG A C 1
ATOM 750 O O . ARG A 1 100 ? -11.285 -11.399 10.972 1.00 98.38 100 ARG A O 1
ATOM 757 N N . GLU A 1 101 ? -13.010 -9.980 10.757 1.00 98.12 101 GLU A N 1
ATOM 758 C CA . GLU A 1 101 ? -13.931 -10.913 10.091 1.00 98.12 101 GLU A CA 1
ATOM 759 C C . GLU A 1 101 ? -13.964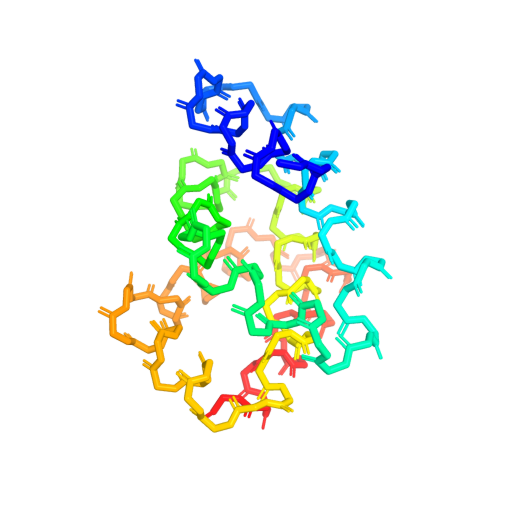 -10.730 8.564 1.00 98.12 101 GLU A C 1
ATOM 761 O O . GLU A 1 101 ? -14.777 -11.350 7.883 1.00 98.12 101 GLU A O 1
ATOM 766 N N . HIS A 1 102 ? -13.112 -9.861 8.006 1.00 98.56 102 HIS A N 1
ATOM 767 C CA . HIS A 1 102 ? -13.051 -9.635 6.566 1.00 98.56 102 HIS A CA 1
ATOM 768 C C . HIS A 1 102 ? -11.911 -10.437 5.937 1.00 98.56 102 HIS A C 1
ATOM 770 O O . HIS A 1 102 ? -10.763 -9.986 5.932 1.00 98.56 102 HIS A O 1
ATOM 776 N N . ASP A 1 103 ? -12.245 -11.579 5.334 1.00 98.44 103 ASP A N 1
ATOM 777 C CA . ASP A 1 103 ? -11.286 -12.514 4.725 1.00 98.44 103 ASP A CA 1
ATOM 778 C C . ASP A 1 103 ? -10.238 -11.821 3.851 1.00 98.44 103 ASP A C 1
ATOM 780 O O . ASP A 1 103 ? -9.048 -11.993 4.084 1.00 98.44 103 ASP A O 1
ATOM 784 N N . GLY A 1 104 ? -10.652 -10.955 2.918 1.00 98.12 104 GLY A N 1
ATOM 785 C CA . GLY A 1 104 ? -9.703 -10.276 2.027 1.00 98.12 104 GLY A CA 1
ATOM 786 C C . GLY A 1 104 ? -8.689 -9.383 2.758 1.00 98.12 104 GLY A C 1
ATOM 787 O O . GLY A 1 104 ? -7.526 -9.318 2.368 1.00 98.12 104 GLY A O 1
ATOM 788 N N . VAL A 1 105 ? -9.085 -8.719 3.852 1.00 98.81 105 VAL A N 1
ATOM 789 C CA . VAL A 1 105 ? -8.157 -7.869 4.618 1.00 98.81 105 VAL A CA 1
ATOM 790 C C . VAL A 1 105 ? -7.167 -8.741 5.384 1.00 98.81 105 VAL A C 1
ATOM 792 O O . VAL A 1 105 ? -5.982 -8.418 5.418 1.00 98.81 105 VAL A O 1
ATOM 795 N N . GLN A 1 106 ? -7.629 -9.859 5.952 1.00 98.81 106 GLN A N 1
ATOM 796 C CA . GLN A 1 106 ? -6.761 -10.806 6.652 1.00 98.81 106 GLN A CA 1
ATOM 797 C C . GLN A 1 106 ? -5.795 -11.506 5.690 1.00 98.81 106 GLN A C 1
ATOM 799 O O . GLN A 1 106 ? -4.602 -11.569 5.970 1.00 98.81 106 GLN A O 1
ATOM 804 N N . GLU A 1 107 ? -6.284 -11.980 4.541 1.00 98.69 107 GLU A N 1
ATOM 805 C CA . GLU A 1 107 ? -5.483 -12.649 3.512 1.00 98.69 107 GLU A CA 1
ATOM 806 C C . GLU A 1 107 ? -4.341 -11.747 3.039 1.00 98.69 107 GLU A C 1
ATOM 808 O O . GLU A 1 107 ? -3.167 -12.108 3.155 1.00 98.69 107 GLU A O 1
ATOM 813 N N . TRP A 1 108 ? -4.665 -10.547 2.549 1.00 98.56 108 TRP A N 1
ATOM 814 C CA . TRP A 1 108 ? -3.644 -9.643 2.026 1.00 98.56 108 TRP A CA 1
ATOM 815 C C . TRP A 1 108 ? -2.786 -9.023 3.124 1.00 98.56 108 TRP A C 1
ATOM 817 O O . TRP A 1 108 ? -1.622 -8.725 2.865 1.00 98.56 108 TRP A O 1
ATOM 827 N N . GLY A 1 109 ? -3.327 -8.853 4.333 1.00 98.56 109 GLY A N 1
ATOM 828 C CA . GLY A 1 109 ? -2.573 -8.421 5.505 1.00 98.56 109 GLY A CA 1
ATOM 829 C C . GLY A 1 109 ? -1.489 -9.426 5.898 1.00 98.56 109 GLY A C 1
ATOM 830 O O . GLY A 1 109 ? -0.323 -9.059 6.007 1.00 98.56 109 GLY A O 1
ATOM 831 N N . CYS A 1 110 ? -1.830 -10.712 6.006 1.00 98.62 110 CYS A N 1
ATOM 832 C CA . CYS A 1 110 ? -0.844 -11.773 6.220 1.00 98.62 110 CYS A CA 1
ATOM 833 C C . CYS A 1 110 ? 0.170 -11.839 5.072 1.00 98.62 110 CYS A C 1
ATOM 835 O O . CYS A 1 110 ? 1.370 -11.895 5.319 1.00 98.62 110 CYS A O 1
ATOM 837 N N . ALA A 1 111 ? -0.298 -11.782 3.822 1.00 98.19 111 ALA A N 1
ATOM 838 C CA . ALA A 1 111 ? 0.568 -11.922 2.655 1.00 98.19 111 ALA A CA 1
ATOM 839 C C . ALA A 1 111 ? 1.592 -10.785 2.517 1.00 98.19 111 ALA A C 1
ATOM 841 O O . ALA A 1 111 ? 2.710 -11.028 2.073 1.00 98.19 111 ALA A O 1
ATOM 842 N N . VAL A 1 112 ? 1.234 -9.540 2.858 1.00 98.06 112 VAL A N 1
ATOM 843 C CA . VAL A 1 112 ? 2.214 -8.444 2.848 1.00 98.06 112 VAL A CA 1
ATOM 844 C C . VAL A 1 112 ? 3.199 -8.571 4.008 1.00 98.06 112 VAL A C 1
ATOM 846 O O . VAL A 1 112 ? 4.380 -8.335 3.801 1.00 98.06 112 VAL A O 1
ATOM 849 N N . LEU A 1 113 ? 2.755 -8.993 5.197 1.00 98.19 113 LEU A N 1
ATOM 850 C CA . LEU A 1 113 ? 3.642 -9.195 6.349 1.00 98.19 113 LEU A CA 1
ATOM 851 C C . LEU A 1 113 ? 4.593 -10.390 6.180 1.00 98.19 113 LEU A C 1
ATOM 853 O O . LEU A 1 113 ? 5.658 -10.390 6.778 1.00 98.19 113 LEU A O 1
ATOM 857 N N . GLU A 1 114 ? 4.222 -11.397 5.387 1.00 97.50 114 GLU A N 1
ATOM 858 C CA . GLU A 1 114 ? 5.121 -12.490 4.990 1.00 97.50 114 GLU A CA 1
ATOM 859 C C . GLU A 1 114 ? 6.237 -12.000 4.051 1.00 97.50 114 GLU A C 1
ATOM 861 O O . GLU A 1 114 ? 7.353 -12.513 4.096 1.00 97.50 114 GLU A O 1
ATOM 866 N N . GLU A 1 115 ? 5.933 -11.025 3.189 1.00 96.12 115 GLU A N 1
ATOM 867 C CA . GLU A 1 115 ? 6.875 -10.531 2.181 1.00 96.12 115 GLU A CA 1
ATOM 868 C C . GLU A 1 115 ? 7.819 -9.442 2.718 1.00 96.12 115 GLU A C 1
ATOM 870 O O . GLU A 1 115 ? 8.932 -9.318 2.204 1.00 96.12 115 GLU A O 1
ATOM 875 N N . LEU A 1 116 ? 7.392 -8.647 3.706 1.00 92.69 116 LEU A N 1
ATOM 876 C CA . LEU A 1 116 ? 8.176 -7.559 4.316 1.00 92.69 116 LEU A CA 1
ATOM 877 C C . LEU A 1 116 ? 9.250 -8.070 5.284 1.00 92.69 116 LEU A C 1
ATOM 879 O O . LEU A 1 116 ? 10.395 -7.582 5.153 1.00 92.69 116 LEU A O 1
#

InterPro domains:
  IPR000225 Armadillo [PS50176] (1-45)
  IPR000225 Armadillo [PS50176] (44-88)
  IPR011989 Armadillo-like helical [G3DSA:1.25.10.10] (1-116)
  IPR016024 Armadillo-type fold [SSF48371] (1-114)

Sequence (116 aa):
GGIEAIVEAMRLYPDSASIQRLGNGTLRNLTYNDVHKGRVREAGGIEAIVDGMRRHVGNAGVQEWGSAALRNLAYSDENKERVAEVGGIPVVVEGMEAHREHDGVQEWGCAVLEEL

Foldseek 3Di:
DVLLVLLVQLVVCLPPLVSLLVSLQVLLVQLLDVVSLVVCVVSVVLLSLLSSLQNPLLDLSSLLSSLSNLLSSLVDVVSVVVCVVSPVLVSLVSSCVNCVPDPSSVVSSVSNVVSD

pLDDT: mean 97.81, std 1.81, range [88.81, 98.88]

Radius of gyration: 12.3 Å; chains: 1; bounding box: 28×28×30 Å